Protein AF-A0A482UKF9-F1 (afdb_monomer_lite)

Secondary structure (DSSP, 8-state):
------------SS---EEEETTEEEEHHHHHHHHHHHHHHHHHHHHHHHHHHTTTTHHHHHHHHHHHTTHHHHHHH-TTSPPPEEEET-TT-HHHHHHHHHHHTSTHHHHHHHHHHHGGGS-GGG-SEEEE-S-HHHHHHHHHH--

Foldseek 3Di:
DDDDDDDDDDPPPPPPAWDDDPPDIDGVVVNVVVVLVVCLVCLVVVVVCVCVVVVNCVLVVLLVVLVVVCQQVVCVVCVQDQAAEEAEQCLLCSNVVSNVVSCCVHSVVVNCVVVVVCPPVRDPVRHNYDYDRPRVSSNVNNVVPPD

pLDDT: mean 77.73, std 17.68, range [28.69, 96.88]

Structure (mmCIF, N/CA/C/O backbone):
data_AF-A0A482UKF9-F1
#
_entry.id   AF-A0A482UKF9-F1
#
loop_
_atom_site.group_PDB
_atom_site.id
_atom_site.type_symbol
_atom_site.label_atom_id
_atom_site.label_alt_id
_atom_site.label_comp_id
_atom_site.label_asym_id
_atom_site.label_entity_id
_atom_site.label_seq_id
_atom_site.pdbx_PDB_ins_code
_atom_site.Cartn_x
_atom_site.Cartn_y
_atom_site.Cartn_z
_atom_site.occupancy
_atom_site.B_iso_or_equiv
_atom_site.auth_seq_id
_atom_site.auth_comp_id
_atom_site.auth_asym_id
_atom_site.auth_atom_id
_atom_site.pdbx_PDB_model_num
ATOM 1 N N . MET A 1 1 ? -5.286 -3.011 82.222 1.00 37.28 1 MET A N 1
ATOM 2 C CA . MET A 1 1 ? -4.163 -2.181 81.731 1.00 37.28 1 MET A CA 1
ATOM 3 C C . MET A 1 1 ? -3.638 -2.808 80.434 1.00 37.28 1 MET A C 1
ATOM 5 O O . MET A 1 1 ? -3.235 -3.954 80.497 1.00 37.28 1 MET A O 1
ATOM 9 N N . ARG A 1 2 ? -3.692 -2.064 79.306 1.00 37.19 2 ARG A N 1
ATOM 10 C CA . ARG A 1 2 ? -3.022 -2.261 77.980 1.00 37.19 2 ARG A CA 1
ATOM 11 C C . ARG A 1 2 ? -3.416 -3.508 77.146 1.00 37.19 2 ARG A C 1
ATOM 13 O O . ARG A 1 2 ? -3.142 -4.625 77.541 1.00 37.19 2 ARG A O 1
ATOM 20 N N . ARG A 1 3 ? -4.212 -3.372 76.067 1.00 41.50 3 ARG A N 1
ATOM 21 C CA . ARG A 1 3 ? -3.865 -2.990 74.664 1.00 41.50 3 ARG A CA 1
ATOM 22 C C . ARG A 1 3 ? -2.793 -3.886 74.015 1.00 41.50 3 ARG A C 1
ATOM 24 O O . ARG A 1 3 ? -1.648 -3.800 74.429 1.00 41.50 3 ARG A O 1
ATOM 31 N N . SER A 1 4 ? -3.120 -4.573 72.911 1.00 34.03 4 SER A N 1
ATOM 32 C CA . SER A 1 4 ? -2.634 -4.201 71.563 1.00 34.03 4 SER A CA 1
ATOM 33 C C . SER A 1 4 ? -3.111 -5.172 70.472 1.00 34.03 4 SER A C 1
ATOM 35 O O . SER A 1 4 ? -2.870 -6.371 70.543 1.00 34.03 4 SER A O 1
ATOM 37 N N . ALA A 1 5 ? -3.714 -4.607 69.426 1.00 47.59 5 ALA A N 1
ATOM 38 C CA . ALA A 1 5 ? -3.917 -5.216 68.115 1.00 47.59 5 ALA A CA 1
ATOM 39 C C . ALA A 1 5 ? -2.598 -5.300 67.315 1.00 47.59 5 ALA A C 1
ATOM 41 O O . ALA A 1 5 ? -1.714 -4.466 67.531 1.00 47.59 5 ALA A O 1
ATOM 42 N N . LYS A 1 6 ? -2.515 -6.258 66.377 1.00 40.72 6 LYS A N 1
ATOM 43 C CA . LYS A 1 6 ? -1.714 -6.260 65.125 1.00 40.72 6 LYS A CA 1
ATOM 44 C C . LYS A 1 6 ? -2.446 -7.199 64.140 1.00 40.72 6 LYS A C 1
ATOM 46 O O . LYS A 1 6 ? -2.506 -8.390 64.407 1.00 40.72 6 LYS A O 1
ATOM 51 N N . THR A 1 7 ? -3.319 -6.724 63.251 1.00 35.59 7 THR A N 1
ATOM 52 C CA . THR A 1 7 ? -3.114 -6.080 61.929 1.00 35.59 7 THR A CA 1
ATOM 53 C C . THR A 1 7 ? -2.690 -7.042 60.805 1.00 35.59 7 THR A C 1
ATOM 55 O O . THR A 1 7 ? -1.622 -7.639 60.851 1.00 35.59 7 THR A O 1
ATOM 58 N N . PHE A 1 8 ? -3.586 -7.105 59.808 1.00 47.94 8 PHE A N 1
ATOM 59 C CA . PHE A 1 8 ? -3.514 -7.569 58.412 1.00 47.94 8 PHE A CA 1
ATOM 60 C C . PHE A 1 8 ? -2.167 -7.383 57.687 1.00 47.94 8 PHE A C 1
ATOM 62 O O . PHE A 1 8 ? -1.466 -6.422 57.971 1.00 47.94 8 PHE A O 1
ATOM 69 N N . TYR A 1 9 ? -1.891 -8.219 56.671 1.00 28.69 9 TYR A N 1
ATOM 70 C CA . TYR A 1 9 ? -1.779 -7.833 55.243 1.00 28.69 9 TYR A CA 1
ATOM 71 C C . TYR A 1 9 ? -1.353 -9.040 54.382 1.00 28.69 9 TYR A C 1
ATOM 73 O O . TYR A 1 9 ? -0.297 -9.613 54.619 1.00 28.69 9 TYR A O 1
ATOM 81 N N . SER A 1 10 ? -2.147 -9.391 53.361 1.00 33.78 10 SER A N 1
ATOM 82 C CA . SER A 1 10 ? -1.697 -9.560 51.962 1.00 33.78 10 SER A CA 1
ATOM 83 C C . SER A 1 10 ? -2.758 -10.305 51.136 1.00 33.78 10 SER A C 1
ATOM 85 O O . SER A 1 10 ? -2.625 -11.483 50.818 1.00 33.78 10 SER A O 1
ATOM 87 N N . THR A 1 11 ? -3.815 -9.586 50.754 1.00 36.56 11 THR A N 1
ATOM 88 C CA . THR A 1 11 ? -4.716 -9.997 49.661 1.00 36.56 11 THR A CA 1
ATOM 89 C C . THR A 1 11 ? -4.889 -8.820 48.703 1.00 36.56 11 THR A C 1
ATOM 91 O O . THR A 1 11 ? -5.994 -8.444 48.336 1.00 36.56 11 THR A O 1
ATOM 94 N N . SER A 1 12 ? -3.776 -8.177 48.338 1.00 40.31 12 SER A N 1
ATOM 95 C CA . SER A 1 12 ? -3.781 -6.916 47.578 1.00 40.31 12 SER A CA 1
ATOM 96 C C . SER A 1 12 ? -3.049 -7.021 46.241 1.00 40.31 12 SER A C 1
ATOM 98 O O . SER A 1 12 ? -2.482 -6.036 45.779 1.00 40.31 12 SER A O 1
ATOM 100 N N . ARG A 1 13 ? -3.026 -8.200 45.602 1.00 39.84 13 ARG A N 1
ATOM 101 C CA . ARG A 1 13 ? -2.365 -8.371 44.292 1.00 39.84 13 ARG A CA 1
ATOM 102 C C . ARG A 1 13 ? -3.260 -8.870 43.159 1.00 39.84 13 ARG A C 1
ATOM 104 O O . ARG A 1 13 ? -2.751 -9.337 42.153 1.00 39.84 13 ARG A O 1
ATOM 111 N N . PHE A 1 14 ? -4.576 -8.706 43.298 1.00 43.78 14 PHE A N 1
ATOM 112 C CA . PHE A 1 14 ? -5.544 -8.975 42.223 1.00 43.78 14 PHE A CA 1
ATOM 113 C C . PHE A 1 14 ? -6.134 -7.702 41.583 1.00 43.78 14 PHE A C 1
ATOM 115 O O . PHE A 1 14 ? -6.972 -7.789 40.696 1.00 43.78 14 PHE A O 1
ATOM 122 N N . PHE A 1 15 ? -5.698 -6.509 42.007 1.00 45.25 15 PHE A N 1
ATOM 123 C CA . PHE A 1 15 ? -6.287 -5.221 41.599 1.00 45.25 15 PHE A CA 1
ATOM 124 C C . PHE A 1 15 ? -5.536 -4.470 40.484 1.00 45.25 15 PHE A C 1
ATOM 126 O O . PHE A 1 15 ? -5.819 -3.302 40.252 1.00 45.25 15 PHE A O 1
ATOM 133 N N . LEU A 1 16 ? -4.574 -5.089 39.791 1.00 49.50 16 LEU A N 1
ATOM 134 C CA . LEU A 1 16 ? -3.584 -4.326 39.012 1.00 49.50 16 LEU A CA 1
ATOM 135 C C . LEU A 1 16 ? -3.756 -4.287 37.491 1.00 49.50 16 LEU A C 1
ATOM 137 O O . LEU A 1 16 ? -2.887 -3.727 36.841 1.00 49.50 16 LEU A O 1
ATOM 141 N N . ASN A 1 17 ? -4.850 -4.789 36.914 1.00 60.56 17 ASN A N 1
ATOM 142 C CA . ASN A 1 17 ? -5.001 -4.775 35.453 1.00 60.56 17 ASN A CA 1
ATOM 143 C C . ASN A 1 17 ? -6.327 -4.188 34.957 1.00 60.56 17 ASN A C 1
ATOM 145 O O . ASN A 1 17 ? -6.892 -4.684 33.991 1.00 60.56 17 ASN A O 1
ATOM 149 N N . LYS A 1 18 ? -6.831 -3.118 35.581 1.00 57.09 18 LYS A N 1
ATOM 150 C CA . LYS A 1 18 ? -7.953 -2.350 35.019 1.00 57.09 18 LYS A CA 1
ATOM 151 C C . LYS A 1 18 ? -7.465 -1.116 34.266 1.00 57.09 18 LYS A C 1
ATOM 153 O O . LYS A 1 18 ? -6.440 -0.533 34.601 1.00 57.09 18 LYS A O 1
ATOM 158 N N . THR A 1 19 ? -8.182 -0.750 33.215 1.00 71.56 19 THR A N 1
ATOM 159 C CA . THR A 1 19 ? -7.872 0.366 32.322 1.00 71.56 19 THR A CA 1
ATOM 160 C C . THR A 1 19 ? -9.165 0.986 31.804 1.00 71.56 19 THR A C 1
ATOM 162 O O . THR A 1 19 ? -10.191 0.313 31.694 1.00 71.56 19 THR A O 1
ATOM 165 N N . ASP A 1 20 ? -9.126 2.270 31.465 1.00 71.31 20 ASP A N 1
ATOM 166 C CA . ASP A 1 20 ? -10.307 2.977 30.980 1.00 71.31 20 ASP A CA 1
ATOM 167 C C . ASP A 1 20 ? -10.629 2.641 29.522 1.00 71.31 20 ASP A C 1
ATOM 169 O O . ASP A 1 20 ? -9.762 2.676 28.640 1.00 71.31 20 ASP A O 1
ATOM 173 N N . PHE A 1 21 ? -11.902 2.371 29.250 1.00 66.81 21 PHE A N 1
ATOM 174 C CA . PHE A 1 21 ? -12.487 2.271 27.920 1.00 66.81 21 PHE A CA 1
ATOM 175 C C . PHE A 1 21 ? -13.730 3.170 27.849 1.00 66.81 21 PHE A C 1
ATOM 177 O O . PHE A 1 21 ? -14.831 2.802 28.269 1.00 66.81 21 PHE A O 1
ATOM 184 N N . GLY A 1 22 ? -13.548 4.390 27.337 1.00 73.06 22 GLY A N 1
ATOM 185 C CA . GLY A 1 22 ? -14.594 5.414 27.335 1.00 73.06 22 GLY A CA 1
ATOM 186 C C . GLY A 1 22 ? -14.972 5.819 28.762 1.00 73.06 22 GLY A C 1
ATOM 187 O O . GLY A 1 22 ? -14.140 6.342 29.491 1.00 73.06 22 GLY A O 1
ATOM 188 N N . PHE A 1 23 ? -16.219 5.555 29.160 1.00 74.31 23 PHE A N 1
ATOM 189 C CA . PHE A 1 23 ? -16.743 5.850 30.504 1.00 74.31 23 PHE A CA 1
ATOM 190 C C . PHE A 1 23 ? -16.777 4.624 31.436 1.00 74.31 23 PHE A C 1
ATOM 192 O O . PHE A 1 23 ? -17.477 4.642 32.448 1.00 74.31 23 PHE A O 1
ATOM 199 N N . LYS A 1 24 ? -16.099 3.524 31.078 1.00 68.88 24 LYS A N 1
ATOM 200 C CA . LYS A 1 24 ? -16.082 2.279 31.862 1.00 68.88 24 LYS A CA 1
ATOM 201 C C . LYS A 1 24 ? -14.657 1.798 32.121 1.00 68.88 24 LYS A C 1
ATOM 203 O O . LYS A 1 24 ? -13.840 1.787 31.206 1.00 68.88 24 LYS A O 1
ATOM 208 N N . GLU A 1 25 ? -14.404 1.311 33.333 1.00 74.88 25 GLU A N 1
ATOM 209 C CA . GLU A 1 25 ? -13.207 0.525 33.645 1.00 74.88 25 GLU A CA 1
ATOM 210 C C . GLU A 1 25 ? -13.379 -0.918 33.164 1.00 74.88 25 GLU A C 1
ATOM 212 O O . GLU A 1 25 ? -14.359 -1.589 33.503 1.00 74.88 25 GLU A O 1
ATOM 217 N N . VAL A 1 26 ? -12.401 -1.408 32.408 1.00 77.06 26 VAL A N 1
ATOM 218 C CA . VAL A 1 26 ? -12.356 -2.774 31.873 1.00 77.06 26 VAL A CA 1
ATOM 219 C C . VAL A 1 26 ? -11.017 -3.423 32.198 1.00 77.06 26 VAL A C 1
ATOM 221 O O . VAL A 1 26 ? -10.047 -2.731 32.504 1.00 77.06 26 VAL A O 1
ATOM 224 N N . ASP A 1 27 ? -10.948 -4.750 32.144 1.00 79.12 27 ASP A N 1
ATOM 225 C CA . ASP A 1 27 ? -9.665 -5.442 32.274 1.00 79.12 27 ASP A CA 1
ATOM 226 C C . ASP A 1 27 ? -8.757 -5.095 31.078 1.00 79.12 27 ASP A C 1
ATOM 228 O O . ASP A 1 27 ? -9.229 -4.935 29.948 1.00 79.12 27 ASP A O 1
ATOM 232 N N . LEU A 1 28 ? -7.448 -4.976 31.300 1.00 66.44 28 LEU A N 1
ATOM 233 C CA . LEU A 1 28 ? -6.460 -4.685 30.257 1.00 66.44 28 LEU A CA 1
ATOM 234 C C . LEU A 1 28 ? -6.539 -5.689 29.107 1.00 66.44 28 LEU A C 1
ATOM 236 O O . LEU A 1 28 ? -6.465 -5.288 27.946 1.00 66.44 28 LEU A O 1
ATOM 240 N N . ASN A 1 29 ? -6.775 -6.963 29.423 1.00 70.12 29 ASN A N 1
ATOM 241 C CA . ASN A 1 29 ? -6.915 -8.013 28.415 1.00 70.12 29 ASN A CA 1
ATOM 242 C C . ASN A 1 29 ? -8.230 -7.898 27.624 1.00 70.12 29 ASN A C 1
ATOM 244 O O . ASN A 1 29 ? -8.332 -8.383 26.498 1.00 70.12 29 ASN A O 1
ATOM 248 N N . GLU A 1 30 ? -9.247 -7.236 28.183 1.00 71.00 30 GLU A N 1
ATOM 249 C CA . GLU A 1 30 ? -10.518 -6.991 27.500 1.00 71.00 30 GLU A CA 1
ATOM 250 C C . GLU A 1 30 ? -10.515 -5.702 26.678 1.00 71.00 30 GLU A C 1
ATOM 252 O O . GLU A 1 30 ? -11.222 -5.630 25.668 1.00 71.00 30 GLU A O 1
ATOM 257 N N . LYS A 1 31 ? -9.714 -4.699 27.059 1.00 70.88 31 LYS A N 1
ATOM 258 C CA . LYS A 1 31 ? -9.639 -3.417 26.346 1.00 70.88 31 LYS A CA 1
ATOM 259 C C . LYS A 1 31 ? -9.238 -3.595 24.889 1.00 70.88 31 LYS A C 1
ATOM 261 O O . LYS A 1 31 ? -9.884 -3.013 24.025 1.00 70.88 31 LYS A O 1
ATOM 266 N N . GLU A 1 32 ? -8.231 -4.417 24.598 1.00 68.75 32 GLU A N 1
ATOM 267 C CA . GLU A 1 32 ? -7.804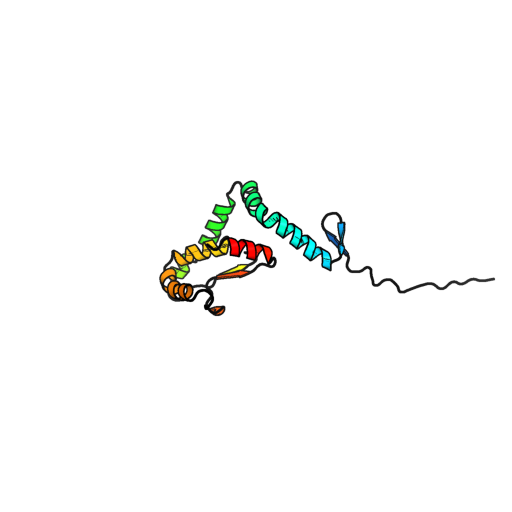 -4.674 23.215 1.00 68.75 32 GLU A CA 1
ATOM 268 C C . GLU A 1 32 ? -8.948 -5.267 22.379 1.00 68.75 32 GLU A C 1
ATOM 270 O O . GLU A 1 32 ? -9.230 -4.796 21.277 1.00 68.75 32 GLU A O 1
ATOM 275 N N . ARG A 1 33 ? -9.677 -6.245 22.932 1.00 73.56 33 ARG A N 1
ATOM 276 C CA . ARG A 1 33 ? -10.832 -6.863 22.268 1.00 73.56 33 ARG A CA 1
ATOM 277 C C . ARG A 1 33 ? -11.962 -5.861 22.033 1.00 73.56 33 ARG A C 1
ATOM 279 O O . ARG A 1 33 ? -12.569 -5.861 20.967 1.00 73.56 33 ARG A O 1
ATOM 286 N N . LEU A 1 34 ? -12.251 -5.004 23.011 1.00 71.25 34 LEU A N 1
ATOM 287 C CA . LEU A 1 34 ? -13.290 -3.978 22.901 1.00 71.25 34 LEU A CA 1
ATOM 288 C C . LEU A 1 34 ? -12.927 -2.902 21.875 1.00 71.25 34 LEU A C 1
ATOM 290 O O . LEU A 1 34 ? -13.775 -2.513 21.074 1.00 71.25 34 LEU A O 1
ATOM 294 N N . VAL A 1 35 ? -11.666 -2.470 21.853 1.00 68.81 35 VAL A N 1
ATOM 295 C CA . VAL A 1 35 ? -11.134 -1.558 20.838 1.00 68.81 35 VAL A CA 1
ATOM 296 C C . VAL A 1 35 ? -11.242 -2.196 19.452 1.00 68.81 35 VAL A C 1
ATOM 298 O O . VAL A 1 35 ? -11.792 -1.570 18.547 1.00 68.81 35 VAL A O 1
ATOM 301 N N . ARG A 1 36 ? -10.825 -3.462 19.298 1.00 66.62 36 ARG A N 1
ATOM 302 C CA . ARG A 1 36 ? -10.959 -4.220 18.043 1.00 66.62 36 ARG A CA 1
ATOM 303 C C . ARG A 1 36 ? -12.419 -4.296 17.588 1.00 66.62 36 ARG A C 1
ATOM 305 O O . ARG A 1 36 ? -12.699 -3.975 16.442 1.00 66.62 36 ARG A O 1
ATOM 312 N N . ASN A 1 37 ? -13.358 -4.600 18.486 1.00 68.75 37 ASN A N 1
ATOM 313 C CA . ASN A 1 37 ? -14.790 -4.645 18.169 1.00 68.75 37 ASN A CA 1
ATOM 314 C C . ASN A 1 37 ? -15.344 -3.289 17.713 1.00 68.75 37 ASN A C 1
ATOM 316 O O . ASN A 1 37 ? -16.147 -3.239 16.782 1.00 68.75 37 ASN A O 1
ATOM 320 N N . VAL A 1 38 ? -14.917 -2.185 18.338 1.00 67.12 38 VAL A N 1
ATOM 321 C CA . VAL A 1 38 ? -15.295 -0.845 17.871 1.00 67.12 38 VAL A CA 1
ATOM 322 C C . VAL A 1 38 ? -14.739 -0.620 16.473 1.00 67.12 38 VAL A C 1
ATOM 324 O O . VAL A 1 38 ? -15.532 -0.353 15.576 1.00 67.12 38 VAL A O 1
ATOM 327 N N . PHE A 1 39 ? -13.436 -0.816 16.253 1.00 63.59 39 PHE A N 1
ATOM 328 C CA . PHE A 1 39 ? -12.825 -0.642 14.932 1.00 63.59 39 PHE A CA 1
ATOM 329 C C . PHE A 1 39 ? -13.475 -1.523 13.857 1.00 63.59 39 PHE A C 1
ATOM 331 O O . PHE A 1 39 ? -13.760 -1.027 12.773 1.00 63.59 39 PHE A O 1
ATOM 338 N N . SER A 1 40 ? -13.810 -2.771 14.181 1.00 64.19 40 SER A N 1
ATOM 339 C CA . SER A 1 40 ? -14.559 -3.688 13.314 1.00 64.19 40 SER A CA 1
ATOM 340 C C . SER A 1 40 ? -15.942 -3.128 12.953 1.00 64.19 40 SER A C 1
ATOM 342 O O . SER A 1 40 ? -16.320 -3.046 11.785 1.00 64.19 40 SER A O 1
ATOM 344 N N . SER A 1 41 ? -16.679 -2.617 13.947 1.00 63.59 41 SER A N 1
ATOM 345 C CA . SER A 1 41 ? -18.020 -2.046 13.751 1.00 63.59 41 SER A CA 1
ATOM 346 C C . SER A 1 41 ? -18.039 -0.742 12.941 1.00 63.59 41 SER A C 1
ATOM 348 O O . SER A 1 41 ? -19.060 -0.415 12.324 1.00 63.59 41 SER A O 1
ATOM 350 N N . VAL A 1 42 ? -16.928 0.007 12.926 1.00 63.81 42 VAL A N 1
ATOM 351 C CA . VAL A 1 42 ? -16.779 1.228 12.122 1.00 63.81 42 VAL A CA 1
ATOM 352 C C . VAL A 1 42 ? -15.960 1.041 10.852 1.00 63.81 42 VAL A C 1
ATOM 354 O O . VAL A 1 42 ? -15.981 1.959 10.047 1.00 63.81 42 VAL A O 1
ATOM 357 N N . ALA A 1 43 ? -15.331 -0.104 10.580 1.00 61.69 43 ALA A N 1
ATOM 358 C CA . ALA A 1 43 ? -14.512 -0.297 9.375 1.00 61.69 43 ALA A CA 1
ATOM 359 C C . ALA A 1 43 ? -15.279 0.043 8.079 1.00 61.69 43 ALA A C 1
ATOM 361 O O . ALA A 1 43 ? -14.803 0.819 7.254 1.00 61.69 43 ALA A O 1
ATOM 362 N N . ASN A 1 44 ? -16.531 -0.416 7.959 1.00 58.84 44 ASN A N 1
ATOM 363 C CA . ASN A 1 44 ? -17.409 -0.079 6.827 1.00 58.84 44 ASN A CA 1
ATOM 364 C C . ASN A 1 44 ? -17.942 1.369 6.851 1.00 58.84 44 ASN A C 1
ATOM 366 O O . ASN A 1 44 ? -18.370 1.888 5.824 1.00 58.84 44 ASN A O 1
ATOM 370 N N . LYS A 1 45 ? -17.944 2.032 8.014 1.00 62.06 45 LYS A N 1
ATOM 371 C CA . LYS A 1 45 ? -18.410 3.422 8.188 1.00 62.06 45 LYS A CA 1
ATOM 372 C C . LYS A 1 45 ? -17.274 4.443 8.130 1.00 62.06 45 LYS A C 1
ATOM 374 O O . LYS A 1 45 ? -17.549 5.626 7.962 1.00 62.06 45 LYS A O 1
ATOM 379 N N . TYR A 1 46 ? -16.023 4.009 8.263 1.00 62.41 46 TYR A N 1
ATOM 380 C CA . TYR A 1 46 ? -14.841 4.865 8.290 1.00 62.41 46 TYR A CA 1
ATOM 381 C C . TYR A 1 46 ? -14.641 5.573 6.954 1.00 62.41 46 TYR A C 1
ATOM 383 O O . TYR A 1 46 ? -14.367 6.769 6.939 1.00 62.41 46 TYR A O 1
ATOM 391 N N . ASP A 1 47 ? -14.866 4.873 5.842 1.00 61.31 47 ASP A N 1
ATOM 392 C CA . ASP A 1 47 ? -14.815 5.478 4.509 1.00 61.31 47 ASP A CA 1
ATOM 393 C C . ASP A 1 47 ? -15.914 6.525 4.324 1.00 61.31 47 ASP A C 1
ATOM 395 O O . ASP A 1 47 ? -15.631 7.636 3.888 1.00 61.31 47 ASP A O 1
ATOM 399 N N . VAL A 1 48 ? -17.143 6.226 4.760 1.00 62.00 48 VAL A N 1
ATOM 400 C CA . VAL A 1 48 ? -18.276 7.167 4.703 1.00 62.00 48 VAL A CA 1
ATOM 401 C C . VAL A 1 48 ? -18.024 8.393 5.583 1.00 62.00 48 VAL A C 1
ATOM 403 O O . VAL A 1 48 ? -18.322 9.519 5.190 1.00 62.00 48 VAL A O 1
ATOM 406 N N . MET A 1 49 ? -17.448 8.197 6.769 1.00 65.50 49 MET A N 1
ATOM 407 C CA . MET A 1 49 ? -17.104 9.285 7.680 1.00 65.50 49 MET A CA 1
ATOM 408 C C . MET A 1 49 ? -15.956 10.133 7.123 1.00 65.50 49 MET A C 1
ATOM 410 O O . MET A 1 49 ? -16.033 11.356 7.176 1.00 65.50 49 MET A O 1
ATOM 414 N N . ASN A 1 50 ? -14.930 9.515 6.534 1.00 64.75 50 ASN A N 1
ATOM 415 C CA . ASN A 1 50 ? -13.858 10.233 5.846 1.00 64.75 50 ASN A CA 1
ATOM 416 C C . ASN A 1 50 ? -14.391 11.023 4.646 1.00 64.75 50 ASN A C 1
ATOM 418 O O . ASN A 1 50 ? -14.030 12.188 4.479 1.00 64.75 50 ASN A O 1
ATOM 422 N N . ASP A 1 51 ? -15.279 10.441 3.840 1.00 62.44 51 ASP A N 1
ATOM 423 C CA . ASP A 1 51 ? -15.949 11.124 2.730 1.00 62.44 51 ASP A CA 1
ATOM 424 C C . ASP A 1 51 ? -16.773 12.324 3.219 1.00 62.44 51 ASP A C 1
ATOM 426 O O . ASP A 1 51 ? -16.659 13.410 2.651 1.00 62.44 51 ASP A O 1
ATOM 430 N N . PHE A 1 52 ? -17.530 12.171 4.309 1.00 63.16 52 PHE A N 1
ATOM 431 C CA . PHE A 1 52 ? -18.376 13.232 4.857 1.00 63.16 52 PHE A CA 1
ATOM 432 C C . PHE A 1 52 ? -17.576 14.352 5.542 1.00 63.16 52 PHE A C 1
ATOM 434 O O . PHE A 1 52 ? -17.787 15.526 5.247 1.00 63.16 52 PHE A O 1
ATOM 441 N N . MET A 1 53 ? -16.620 14.013 6.415 1.00 62.09 53 MET A N 1
ATOM 442 C CA . MET A 1 53 ? -15.823 14.992 7.173 1.00 62.09 53 MET A CA 1
ATOM 443 C C . MET A 1 53 ? -14.876 15.808 6.290 1.00 62.09 53 MET A C 1
ATOM 445 O O . MET A 1 53 ? -14.571 16.951 6.613 1.00 62.09 53 MET A O 1
ATOM 449 N N . SER A 1 54 ? -14.406 15.235 5.181 1.00 61.94 54 SER A N 1
ATOM 450 C CA . SER A 1 54 ? -13.521 15.936 4.240 1.00 61.94 54 SER A CA 1
ATOM 451 C C . SER A 1 54 ? -14.243 16.497 3.015 1.00 61.94 54 SER A C 1
ATOM 453 O O . SER A 1 54 ? -13.579 17.049 2.139 1.00 61.94 54 SER A O 1
ATOM 455 N N . MET A 1 55 ? -15.563 16.299 2.895 1.00 75.12 55 MET A N 1
ATOM 456 C CA . MET A 1 55 ? -16.320 16.553 1.660 1.00 75.12 55 MET A CA 1
ATOM 457 C C . MET A 1 55 ? -15.645 15.937 0.411 1.00 75.12 55 MET A C 1
ATOM 459 O O . MET A 1 55 ? -15.650 16.519 -0.670 1.00 75.12 55 MET A O 1
ATOM 463 N N . GLY A 1 56 ? -15.006 14.770 0.568 1.00 76.62 56 GLY A N 1
ATOM 464 C CA . GLY A 1 56 ? -14.297 14.045 -0.495 1.00 76.62 56 GLY A CA 1
ATOM 465 C C . GLY A 1 56 ? -12.873 14.524 -0.828 1.00 76.62 56 GLY A C 1
ATOM 466 O O . GLY A 1 56 ? -12.184 13.855 -1.600 1.00 76.62 56 GLY A O 1
ATOM 467 N N . VAL A 1 57 ? -12.374 15.615 -0.231 1.00 85.44 57 VAL A N 1
ATOM 468 C CA . VAL A 1 57 ? -11.048 16.195 -0.553 1.00 85.44 57 VAL A CA 1
ATOM 469 C C . VAL A 1 57 ? -9.891 15.247 -0.225 1.00 85.44 57 VAL A C 1
ATOM 471 O O . VAL A 1 57 ? -8.873 15.242 -0.918 1.00 85.44 57 VAL A O 1
ATOM 474 N N . HIS A 1 58 ? -10.050 14.374 0.771 1.00 83.19 58 HIS A N 1
ATOM 475 C CA . HIS A 1 58 ? -9.013 13.412 1.151 1.00 83.19 58 HIS A CA 1
ATOM 476 C C . HIS A 1 58 ? -8.587 12.484 -0.001 1.00 83.19 58 HIS A C 1
ATOM 478 O O . HIS A 1 58 ? -7.482 11.945 0.024 1.00 83.19 58 HIS A O 1
ATOM 484 N N . ARG A 1 59 ? -9.434 12.296 -1.023 1.00 85.62 59 ARG A N 1
ATOM 485 C CA . ARG A 1 59 ? -9.097 11.517 -2.223 1.00 85.62 59 ARG A CA 1
ATOM 486 C C . ARG A 1 59 ? -7.980 12.192 -3.017 1.00 85.62 59 ARG A C 1
ATOM 488 O O . ARG A 1 59 ? -7.030 11.512 -3.386 1.00 85.62 59 ARG A O 1
ATOM 495 N N . LEU A 1 60 ? -8.052 13.517 -3.165 1.00 88.62 60 LEU A N 1
ATOM 496 C CA . LEU A 1 60 ? -7.017 14.324 -3.814 1.00 88.62 60 LEU A CA 1
ATOM 497 C C . LEU A 1 60 ? -5.715 14.309 -3.013 1.00 88.62 60 LEU A C 1
ATOM 499 O O . LEU A 1 60 ? -4.643 14.213 -3.595 1.00 88.62 60 LEU A O 1
ATOM 503 N N . TRP A 1 61 ? -5.795 14.349 -1.681 1.00 92.69 61 TRP A N 1
ATOM 504 C CA . TRP A 1 61 ? -4.600 14.233 -0.839 1.00 92.69 61 TRP A CA 1
ATOM 505 C C . TRP A 1 61 ? -3.928 12.870 -0.973 1.00 92.69 61 TRP A C 1
ATOM 507 O O . TRP A 1 61 ? -2.706 12.809 -1.032 1.00 92.69 61 TRP A O 1
ATOM 517 N N . LYS A 1 62 ? -4.704 11.783 -1.056 1.00 92.12 62 LYS A N 1
ATOM 518 C CA . LYS A 1 62 ? -4.166 10.437 -1.299 1.00 92.12 62 LYS A CA 1
ATOM 519 C C . LYS A 1 62 ? -3.505 10.337 -2.680 1.00 92.12 62 LYS A C 1
ATOM 521 O O . LYS A 1 62 ? -2.437 9.743 -2.784 1.00 92.12 62 LYS A O 1
ATOM 526 N N . ASP A 1 63 ? -4.108 10.925 -3.716 1.00 92.69 63 ASP A N 1
ATOM 527 C CA . ASP A 1 63 ? -3.511 10.986 -5.061 1.00 92.69 63 ASP A CA 1
ATOM 528 C C . ASP A 1 63 ? -2.201 11.772 -5.067 1.00 92.69 63 ASP A C 1
ATOM 530 O O . ASP A 1 63 ? -1.180 11.290 -5.559 1.00 92.69 63 ASP A O 1
ATOM 534 N N . GLU A 1 64 ? -2.212 12.959 -4.466 1.00 94.44 64 GLU A N 1
ATOM 535 C CA . GLU A 1 64 ? -1.034 13.812 -4.379 1.00 94.44 64 GLU A CA 1
ATOM 536 C C . GLU A 1 64 ? 0.077 13.150 -3.562 1.00 94.44 64 GLU A C 1
ATOM 538 O O . GLU A 1 64 ? 1.228 13.133 -3.989 1.00 94.44 64 GLU A O 1
ATOM 543 N N . PHE A 1 65 ? -0.266 12.518 -2.439 1.00 96.00 65 PHE A N 1
ATOM 544 C CA . PHE A 1 65 ? 0.678 11.755 -1.631 1.00 96.00 65 PHE A CA 1
ATOM 545 C C . PHE A 1 65 ? 1.378 10.669 -2.456 1.00 96.00 65 PHE A C 1
ATOM 547 O O . PHE A 1 65 ? 2.605 10.580 -2.444 1.00 96.00 65 PHE A O 1
ATOM 554 N N . VAL A 1 66 ? 0.625 9.884 -3.234 1.00 95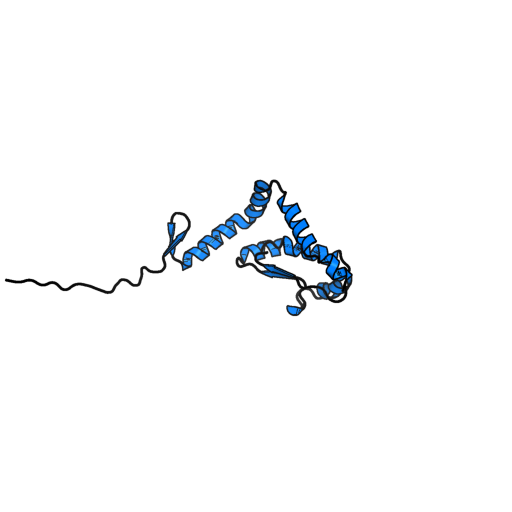.38 66 VAL A N 1
ATOM 555 C CA . VAL A 1 66 ? 1.195 8.830 -4.088 1.00 95.38 66 VAL A CA 1
ATOM 556 C C . VAL A 1 66 ? 2.073 9.414 -5.191 1.00 95.38 66 VAL A C 1
ATOM 558 O O . VAL A 1 66 ? 3.149 8.880 -5.465 1.00 95.38 66 VAL A O 1
ATOM 561 N N . ARG A 1 67 ? 1.674 10.545 -5.780 1.00 94.00 67 ARG A N 1
ATOM 562 C CA . ARG A 1 67 ? 2.488 11.264 -6.768 1.00 94.00 67 ARG A CA 1
ATOM 563 C C . ARG A 1 67 ? 3.817 11.733 -6.171 1.00 94.00 67 ARG A C 1
ATOM 565 O O . ARG A 1 67 ? 4.862 11.585 -6.806 1.00 94.00 67 ARG A O 1
ATOM 572 N N . MET A 1 68 ? 3.788 12.254 -4.946 1.00 96.00 68 MET A N 1
ATOM 573 C CA . MET A 1 68 ? 4.973 12.718 -4.220 1.00 96.00 68 MET A CA 1
ATOM 574 C C . MET A 1 68 ? 5.947 11.588 -3.862 1.00 96.00 68 MET A C 1
ATOM 576 O O . MET A 1 68 ? 7.137 11.856 -3.716 1.00 96.00 68 MET A O 1
ATOM 580 N N . MET A 1 69 ? 5.493 10.330 -3.781 1.00 94.75 69 MET A N 1
ATOM 581 C CA . MET A 1 69 ? 6.380 9.180 -3.547 1.00 94.75 69 MET A CA 1
ATOM 582 C C . MET A 1 69 ? 7.372 8.922 -4.694 1.00 94.75 69 MET A C 1
ATOM 584 O O . MET A 1 69 ? 8.307 8.144 -4.525 1.00 94.75 69 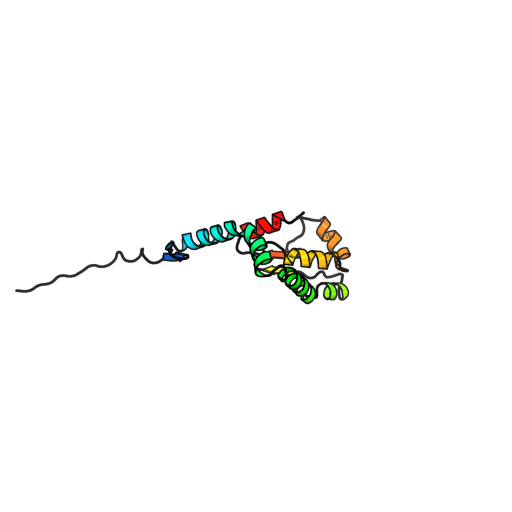MET A O 1
ATOM 588 N N . GLY A 1 70 ? 7.187 9.540 -5.868 1.00 95.12 70 GLY A N 1
ATOM 589 C CA . GLY A 1 70 ? 8.168 9.483 -6.955 1.00 95.12 70 GLY A CA 1
ATOM 590 C C . GLY A 1 70 ? 8.277 8.126 -7.659 1.00 95.12 70 GLY A C 1
ATOM 591 O O . GLY A 1 70 ? 9.254 7.890 -8.366 1.00 95.12 70 GLY A O 1
ATOM 592 N N . ILE A 1 71 ? 7.273 7.250 -7.519 1.00 95.75 71 ILE A N 1
ATOM 593 C CA . ILE A 1 71 ? 7.245 5.902 -8.119 1.00 95.75 71 ILE A CA 1
ATOM 594 C C . ILE A 1 71 ? 7.506 5.964 -9.631 1.00 95.75 71 ILE A C 1
ATOM 596 O O . ILE A 1 71 ? 8.369 5.256 -10.144 1.00 95.75 71 ILE A O 1
ATOM 600 N N . SER A 1 72 ? 6.812 6.855 -10.346 1.00 94.06 72 SER A N 1
ATOM 601 C CA . SER A 1 72 ? 6.980 7.006 -11.795 1.00 94.06 72 SER A CA 1
ATOM 602 C C . SER A 1 72 ? 8.367 7.516 -12.182 1.00 94.06 72 SER A C 1
ATOM 604 O O . SER A 1 72 ? 8.858 7.178 -13.256 1.00 94.06 72 SER A O 1
ATOM 606 N N . ALA A 1 73 ? 8.999 8.342 -11.344 1.00 95.88 73 ALA A N 1
ATOM 607 C CA . ALA A 1 73 ? 10.352 8.830 -11.593 1.00 95.88 73 ALA A CA 1
ATOM 608 C C . ALA A 1 73 ? 11.377 7.704 -11.394 1.00 95.88 73 ALA A C 1
ATOM 610 O O . ALA A 1 73 ? 12.233 7.509 -12.254 1.00 95.88 73 ALA A O 1
ATOM 611 N N . ALA A 1 74 ? 11.228 6.911 -10.327 1.00 95.62 74 ALA A N 1
ATOM 612 C CA . ALA A 1 74 ? 12.049 5.725 -10.086 1.00 95.62 74 ALA A CA 1
ATOM 613 C C . ALA A 1 74 ? 11.939 4.715 -11.243 1.00 95.62 74 ALA A C 1
ATOM 615 O O . ALA A 1 74 ? 12.957 4.242 -11.755 1.00 95.62 74 ALA A O 1
ATOM 616 N N . ALA A 1 75 ? 10.716 4.472 -11.726 1.00 95.44 75 ALA A N 1
ATOM 617 C CA . ALA A 1 75 ? 10.454 3.596 -12.866 1.00 95.44 75 ALA A CA 1
ATOM 618 C C . ALA A 1 75 ? 11.120 4.066 -14.162 1.00 95.44 75 ALA A C 1
ATOM 620 O O . ALA A 1 75 ? 11.566 3.248 -14.961 1.00 95.44 75 ALA A O 1
ATOM 621 N N . GLN A 1 76 ? 11.196 5.380 -14.378 1.00 95.62 76 GLN A N 1
ATOM 622 C CA . GLN A 1 76 ? 11.882 5.949 -15.537 1.00 95.62 76 GLN A CA 1
ATOM 623 C C . GLN A 1 76 ? 13.403 5.845 -15.413 1.00 95.62 76 GLN A C 1
ATOM 625 O O . GLN A 1 76 ? 14.070 5.573 -16.408 1.00 95.62 76 GLN A O 1
ATOM 630 N N . SER A 1 77 ? 13.956 6.057 -14.214 1.00 96.88 77 SER A N 1
ATOM 631 C CA . SER A 1 77 ? 15.405 6.000 -14.006 1.00 96.88 77 SER A CA 1
ATOM 632 C C . SER A 1 77 ? 15.966 4.582 -14.078 1.00 96.88 77 SER A C 1
ATOM 634 O O . SER A 1 77 ? 17.053 4.387 -14.615 1.00 96.88 77 SER A O 1
ATOM 636 N N . ASP A 1 78 ? 15.235 3.596 -13.551 1.00 95.50 78 ASP A N 1
ATOM 637 C CA . ASP A 1 78 ? 15.669 2.201 -13.531 1.00 95.50 78 ASP A CA 1
ATOM 638 C C . ASP A 1 78 ? 14.471 1.250 -13.681 1.00 95.50 78 ASP A C 1
ATOM 640 O O . ASP A 1 78 ? 13.964 0.721 -12.693 1.00 95.50 78 ASP A O 1
ATOM 644 N N . PRO A 1 79 ? 14.002 1.001 -14.916 1.00 91.94 79 PRO A N 1
ATOM 645 C CA . PRO A 1 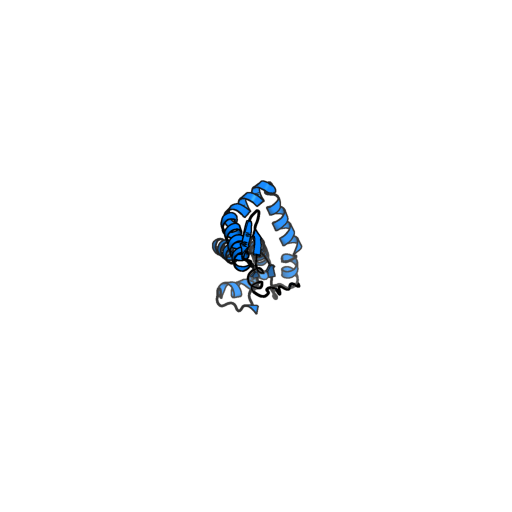79 ? 12.816 0.181 -15.166 1.00 91.94 79 PRO A CA 1
ATOM 646 C C . PRO A 1 79 ? 13.014 -1.308 -14.844 1.00 91.94 79 PRO A C 1
ATOM 648 O O . PRO A 1 79 ? 12.034 -2.046 -14.725 1.00 91.94 79 PRO A O 1
ATOM 651 N N . LYS A 1 80 ? 14.264 -1.776 -14.718 1.00 90.69 80 LYS A N 1
ATOM 652 C CA . LYS A 1 80 ? 14.578 -3.191 -14.461 1.00 90.69 80 LYS A CA 1
ATOM 653 C C . LYS A 1 80 ? 14.520 -3.535 -12.975 1.00 90.69 80 LYS A C 1
ATOM 655 O O . LYS A 1 80 ? 14.268 -4.690 -12.641 1.00 90.69 80 LYS A O 1
ATOM 660 N N . HIS A 1 81 ? 14.718 -2.553 -12.097 1.00 90.44 81 HIS A N 1
ATOM 661 C CA . HIS A 1 81 ? 14.671 -2.743 -10.651 1.00 90.44 81 HIS A CA 1
ATOM 662 C C . HIS A 1 81 ? 13.427 -2.069 -10.070 1.00 90.44 81 HIS A C 1
ATOM 664 O O . HIS A 1 81 ? 13.411 -0.878 -9.757 1.00 90.44 81 HIS A O 1
ATOM 670 N N . VAL A 1 82 ? 12.360 -2.858 -9.932 1.00 91.81 82 VAL A N 1
ATOM 671 C CA . VAL A 1 82 ? 11.100 -2.412 -9.327 1.00 91.81 82 VAL A CA 1
ATOM 672 C C . VAL A 1 82 ? 11.337 -2.079 -7.856 1.00 91.81 82 VAL A C 1
ATOM 674 O O . VAL A 1 82 ? 11.834 -2.911 -7.093 1.00 91.81 82 VAL A O 1
ATOM 677 N N . ILE A 1 83 ? 10.977 -0.863 -7.446 1.00 92.88 83 ILE A N 1
ATOM 678 C CA . ILE A 1 83 ? 11.018 -0.481 -6.032 1.00 92.88 83 ILE A CA 1
ATOM 679 C C . ILE A 1 83 ? 10.025 -1.311 -5.217 1.00 92.88 83 ILE A C 1
ATOM 681 O O . ILE A 1 83 ? 8.936 -1.647 -5.679 1.00 92.88 83 ILE A O 1
ATOM 685 N N . ARG A 1 84 ? 10.380 -1.582 -3.961 1.00 91.56 84 ARG A N 1
ATOM 686 C CA . ARG A 1 84 ? 9.480 -2.236 -3.009 1.00 91.56 84 ARG A CA 1
ATOM 687 C C . ARG A 1 84 ? 8.797 -1.198 -2.132 1.00 91.56 84 ARG A C 1
ATOM 689 O O . ARG A 1 84 ? 9.458 -0.313 -1.592 1.00 91.56 84 ARG A O 1
ATOM 696 N N . HIS A 1 85 ? 7.488 -1.331 -1.977 1.00 93.00 85 HIS A N 1
ATOM 697 C CA . HIS A 1 85 ? 6.646 -0.434 -1.199 1.00 93.00 85 HIS A CA 1
ATOM 698 C C . HIS A 1 85 ? 6.074 -1.165 0.021 1.00 93.00 85 HIS A C 1
ATOM 700 O O . HIS A 1 85 ? 5.446 -2.214 -0.110 1.00 93.00 85 HIS A O 1
ATOM 706 N N . LEU A 1 86 ? 6.293 -0.606 1.209 1.00 94.62 86 LEU A N 1
ATOM 707 C CA . LEU A 1 86 ? 5.707 -1.081 2.459 1.00 94.62 86 LEU A CA 1
ATOM 708 C C . LEU A 1 86 ? 4.673 -0.055 2.930 1.00 94.62 86 LEU A C 1
ATOM 710 O O . LEU A 1 86 ? 5.046 1.060 3.291 1.00 94.62 86 LEU A O 1
ATOM 714 N N . ASP A 1 87 ? 3.402 -0.443 2.927 1.00 94.75 87 ASP A N 1
ATOM 715 C CA . ASP A 1 87 ? 2.284 0.372 3.403 1.00 94.75 87 ASP A CA 1
ATOM 716 C C . ASP A 1 87 ? 1.935 -0.029 4.843 1.00 94.75 87 ASP A C 1
ATOM 718 O O . ASP A 1 87 ? 1.472 -1.144 5.102 1.00 94.75 87 ASP A O 1
ATOM 722 N N . VAL A 1 88 ? 2.220 0.866 5.787 1.00 95.88 88 VAL A N 1
ATOM 723 C CA . VAL A 1 88 ? 2.058 0.634 7.227 1.00 95.88 88 VAL A CA 1
ATOM 724 C C . VAL A 1 88 ? 0.776 1.291 7.714 1.00 95.88 88 VAL A C 1
ATOM 726 O O . VAL A 1 88 ? 0.534 2.459 7.425 1.00 95.88 88 VAL A O 1
ATOM 729 N N . ALA A 1 89 ? -0.013 0.557 8.506 1.00 94.00 89 ALA A N 1
ATOM 730 C CA . ALA A 1 89 ? -1.375 0.943 8.892 1.00 94.00 89 ALA A CA 1
ATOM 731 C C . ALA A 1 89 ? -2.291 1.164 7.670 1.00 94.00 89 ALA A C 1
ATOM 733 O O . ALA A 1 89 ? -3.215 1.979 7.690 1.00 94.00 89 ALA A O 1
ATOM 734 N N . GLY A 1 90 ? -2.004 0.432 6.592 1.00 92.19 90 GLY A N 1
ATOM 735 C CA . GLY A 1 90 ? -2.681 0.534 5.307 1.00 92.19 90 GLY A CA 1
ATOM 736 C C . GLY A 1 90 ? -3.793 -0.492 5.135 1.00 92.19 90 GLY A C 1
ATOM 737 O O . GLY A 1 90 ? -4.026 -0.920 4.013 1.00 92.19 90 GLY A O 1
ATOM 738 N N . GLY A 1 91 ? -4.452 -0.950 6.206 1.00 90.12 91 GLY A N 1
ATOM 739 C CA . GLY A 1 91 ? -5.291 -2.151 6.176 1.00 90.12 91 GLY A CA 1
ATOM 740 C C . GLY A 1 91 ? -6.336 -2.201 5.053 1.00 90.12 91 GLY A C 1
ATOM 741 O O . GLY A 1 91 ? -6.476 -3.240 4.413 1.00 90.12 91 GLY A O 1
ATOM 742 N N . THR A 1 92 ? -7.000 -1.083 4.726 1.00 89.88 92 THR A N 1
ATOM 743 C CA . THR A 1 92 ? -7.972 -1.016 3.609 1.00 89.88 92 THR A CA 1
ATOM 744 C C . THR A 1 92 ? -7.339 -1.020 2.215 1.00 89.88 92 THR A C 1
ATOM 746 O O . THR A 1 92 ? -8.047 -1.188 1.224 1.00 89.88 92 THR A O 1
ATOM 749 N N . GLY A 1 93 ? -6.027 -0.823 2.122 1.00 92.50 93 GLY A N 1
ATOM 750 C CA . GLY A 1 93 ? -5.239 -0.876 0.896 1.00 92.50 93 GLY A CA 1
ATOM 751 C C . GLY A 1 93 ? -5.315 0.366 0.008 1.00 92.50 93 GLY A C 1
ATOM 752 O O . GLY A 1 93 ? -4.772 0.334 -1.088 1.00 92.50 93 GLY A O 1
ATOM 753 N N . ASP A 1 94 ? -5.958 1.466 0.420 1.00 91.38 94 ASP A N 1
ATOM 754 C CA . ASP A 1 94 ? -6.182 2.622 -0.470 1.00 91.38 94 ASP A CA 1
ATOM 755 C C . ASP A 1 94 ? -4.894 3.192 -1.091 1.00 91.38 94 ASP A C 1
ATOM 757 O O . ASP A 1 94 ? -4.887 3.551 -2.270 1.00 91.38 94 ASP A O 1
ATOM 761 N N . ILE A 1 95 ? -3.817 3.304 -0.305 1.00 95.25 95 ILE A N 1
ATOM 762 C CA . ILE A 1 95 ? -2.519 3.795 -0.783 1.00 95.25 95 ILE A CA 1
ATOM 763 C C . ILE A 1 95 ? -1.801 2.699 -1.564 1.00 95.25 95 ILE A C 1
ATOM 765 O O . ILE A 1 95 ? -1.388 2.950 -2.695 1.00 95.25 95 ILE A O 1
ATOM 769 N N . ALA A 1 96 ? -1.731 1.482 -1.020 1.00 95.00 96 ALA A N 1
ATOM 770 C CA . ALA A 1 96 ? -1.170 0.320 -1.702 1.00 95.00 96 ALA A CA 1
ATOM 771 C C . ALA A 1 96 ? -1.738 0.107 -3.119 1.00 95.00 96 ALA A C 1
ATOM 773 O O . ALA A 1 96 ? -0.975 -0.084 -4.065 1.00 95.00 96 ALA A O 1
ATOM 774 N N . PHE A 1 97 ? -3.058 0.207 -3.308 1.00 94.38 97 PHE A N 1
ATOM 775 C CA . PHE A 1 97 ? -3.694 0.069 -4.622 1.00 94.38 97 PHE A CA 1
ATOM 776 C C . PHE A 1 97 ? -3.328 1.212 -5.573 1.00 94.38 97 PHE A C 1
ATOM 778 O O . PHE A 1 97 ? -3.073 0.978 -6.753 1.00 94.38 97 PHE A O 1
ATOM 785 N N . ARG A 1 98 ? -3.255 2.454 -5.081 1.00 95.38 98 ARG A N 1
ATOM 786 C CA . ARG A 1 98 ? -2.829 3.608 -5.894 1.00 95.38 98 ARG A CA 1
ATOM 787 C C . ARG A 1 98 ? -1.359 3.512 -6.292 1.00 95.38 98 ARG A C 1
ATOM 789 O O . ARG A 1 98 ? -1.014 3.810 -7.436 1.00 95.38 98 ARG A O 1
ATOM 796 N N . ALA A 1 99 ? -0.506 3.065 -5.374 1.00 95.44 99 ALA A N 1
ATOM 797 C CA . ALA A 1 99 ? 0.897 2.790 -5.642 1.00 95.44 99 ALA A CA 1
ATOM 798 C C . ALA A 1 99 ? 1.038 1.689 -6.700 1.00 95.44 99 ALA A C 1
ATOM 800 O O . ALA A 1 99 ? 1.747 1.892 -7.683 1.00 95.44 99 ALA A O 1
ATOM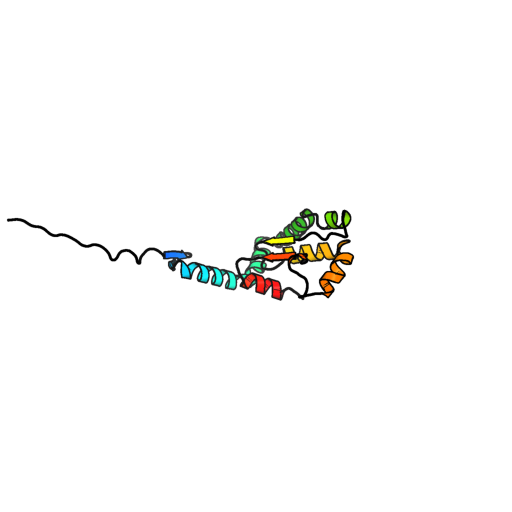 801 N N . LEU A 1 100 ? 0.290 0.585 -6.567 1.00 93.50 100 LEU A N 1
ATOM 802 C CA . LEU A 1 100 ? 0.262 -0.492 -7.558 1.00 93.50 100 LEU A CA 1
ATOM 803 C C . LEU A 1 100 ? -0.151 0.024 -8.933 1.00 93.50 100 LEU A C 1
ATOM 805 O O . LEU A 1 100 ? 0.565 -0.189 -9.904 1.00 93.50 100 LEU A O 1
ATOM 809 N N . ASN A 1 101 ? -1.260 0.759 -9.015 1.00 94.25 101 ASN A N 1
ATOM 810 C CA . ASN A 1 101 ? -1.737 1.328 -10.275 1.00 94.25 101 ASN A CA 1
ATOM 811 C C . ASN A 1 101 ? -0.696 2.252 -10.913 1.00 94.25 101 ASN A C 1
ATOM 813 O O . ASN A 1 101 ? -0.516 2.230 -12.128 1.00 94.25 101 ASN A O 1
ATOM 817 N N . THR A 1 102 ? 0.025 3.025 -10.100 1.00 95.81 102 THR A N 1
ATOM 818 C CA . THR A 1 102 ? 1.103 3.898 -10.575 1.00 95.81 102 THR A CA 1
ATOM 819 C C . THR A 1 102 ? 2.283 3.084 -11.107 1.00 95.81 102 THR A C 1
ATOM 821 O O . THR A 1 102 ? 2.809 3.409 -12.168 1.00 95.81 102 THR A O 1
ATOM 824 N N . MET A 1 103 ? 2.672 2.000 -10.427 1.00 94.81 103 MET A N 1
ATOM 825 C CA . MET A 1 103 ? 3.710 1.080 -10.906 1.00 94.81 103 MET A CA 1
ATOM 826 C C . MET A 1 103 ? 3.307 0.420 -12.233 1.00 94.81 103 MET A C 1
ATOM 828 O O . MET A 1 103 ? 4.093 0.427 -13.178 1.00 94.81 103 MET A O 1
ATOM 832 N N . LEU A 1 104 ? 2.072 -0.079 -12.336 1.00 92.88 104 LEU A N 1
ATOM 833 C CA . LEU A 1 104 ? 1.545 -0.726 -13.545 1.00 92.88 104 LEU A CA 1
ATOM 834 C C . LEU A 1 104 ? 1.313 0.246 -14.707 1.00 92.88 104 LEU A C 1
ATOM 836 O O . LEU A 1 104 ? 1.298 -0.176 -15.853 1.00 92.88 104 LEU A O 1
ATOM 840 N N . SER A 1 105 ? 1.168 1.541 -14.428 1.00 94.38 105 SER A N 1
ATOM 841 C CA . SER A 1 105 ? 1.060 2.592 -15.451 1.00 94.38 105 SER A CA 1
ATOM 842 C C . SER A 1 105 ? 2.418 3.216 -15.801 1.00 94.38 105 SER A C 1
ATOM 844 O O . SER A 1 105 ? 2.481 4.295 -16.390 1.00 94.38 105 SER A O 1
ATOM 846 N N . SER A 1 106 ? 3.518 2.582 -15.393 1.00 94.81 106 SER A N 1
ATOM 847 C CA . SER A 1 106 ? 4.889 3.056 -15.590 1.00 94.81 106 SER A CA 1
ATOM 848 C C . SER A 1 106 ? 5.728 1.998 -16.321 1.00 94.81 106 SER A C 1
ATOM 850 O O . SER A 1 106 ? 5.272 0.866 -16.485 1.00 94.81 106 SER A O 1
ATOM 852 N N . PRO A 1 107 ? 6.983 2.299 -16.706 1.00 95.06 107 PRO A N 1
ATOM 853 C CA . PRO A 1 107 ? 7.888 1.303 -17.285 1.00 95.06 107 PRO A CA 1
ATOM 854 C C . PRO A 1 107 ? 8.088 0.023 -16.449 1.00 95.06 107 PRO A C 1
ATOM 856 O O . PRO A 1 107 ? 8.526 -0.989 -16.997 1.00 95.06 107 PRO A O 1
ATOM 859 N N . TYR A 1 108 ? 7.743 0.029 -15.153 1.00 94.31 108 TYR A N 1
ATOM 860 C CA . TYR A 1 108 ? 7.736 -1.180 -14.326 1.00 94.31 108 TYR A CA 1
ATOM 861 C C . TYR A 1 108 ? 6.748 -2.251 -14.786 1.00 94.31 108 TYR A C 1
ATOM 863 O O . TYR A 1 108 ? 6.987 -3.418 -14.487 1.00 94.31 108 TYR A O 1
ATOM 871 N N . GLU A 1 109 ? 5.695 -1.911 -15.537 1.00 92.50 109 GLU A N 1
ATOM 872 C CA . GLU A 1 109 ? 4.704 -2.876 -16.032 1.00 92.50 109 GLU A CA 1
ATOM 873 C C . GLU A 1 109 ? 5.370 -4.088 -16.706 1.00 92.50 109 GLU A C 1
ATOM 875 O O . GLU A 1 109 ? 5.070 -5.237 -16.375 1.00 92.50 109 GLU A O 1
ATOM 880 N N . ALA A 1 110 ? 6.335 -3.839 -17.599 1.00 89.19 110 ALA A N 1
ATOM 881 C CA . ALA A 1 110 ? 7.033 -4.885 -18.343 1.00 89.19 110 ALA A CA 1
ATOM 882 C C . ALA A 1 110 ? 7.811 -5.841 -17.423 1.00 89.19 110 ALA A C 1
ATOM 884 O O . ALA A 1 110 ? 7.816 -7.051 -17.649 1.00 89.19 110 ALA A O 1
ATOM 885 N N . THR A 1 111 ? 8.430 -5.303 -16.371 1.00 88.75 111 THR A N 1
ATOM 886 C CA . THR A 1 111 ? 9.216 -6.062 -15.388 1.00 88.75 111 THR A CA 1
ATOM 887 C C . THR A 1 111 ? 8.314 -6.814 -14.405 1.00 88.75 111 THR A C 1
ATOM 889 O O . THR A 1 111 ? 8.596 -7.951 -14.031 1.00 88.75 111 THR A O 1
ATOM 892 N N . MET A 1 112 ? 7.193 -6.207 -14.010 1.00 88.06 112 MET A N 1
ATOM 893 C CA . MET A 1 112 ? 6.240 -6.779 -13.057 1.00 88.06 112 MET A CA 1
ATOM 894 C C . MET A 1 112 ? 5.340 -7.848 -13.681 1.00 88.06 112 MET A C 1
ATOM 896 O O . MET A 1 112 ? 4.792 -8.669 -12.951 1.00 88.06 112 MET A O 1
ATOM 900 N N . ARG A 1 113 ? 5.196 -7.893 -15.011 1.00 83.50 113 ARG A N 1
ATOM 901 C CA . ARG A 1 113 ? 4.315 -8.846 -15.708 1.00 83.50 113 ARG A CA 1
ATOM 902 C C . ARG A 1 113 ? 4.615 -10.311 -15.370 1.00 83.50 113 ARG A C 1
ATOM 904 O O . ARG A 1 113 ? 3.687 -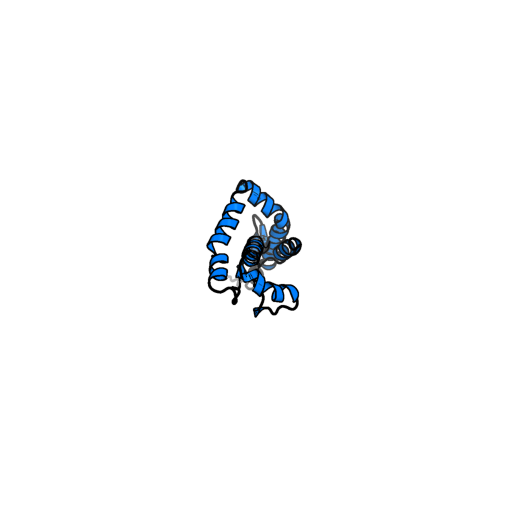11.083 -15.140 1.00 83.50 113 ARG A O 1
ATOM 911 N N . ASP A 1 114 ? 5.896 -10.676 -15.297 1.00 75.75 114 ASP A N 1
ATOM 912 C CA . ASP A 1 114 ? 6.332 -12.028 -14.912 1.00 75.75 114 ASP A CA 1
ATOM 913 C C . ASP A 1 114 ? 6.063 -12.321 -13.425 1.00 75.75 114 ASP A C 1
ATOM 915 O O . ASP A 1 114 ? 5.599 -13.404 -13.069 1.00 75.75 114 ASP A O 1
ATOM 919 N N . GLN A 1 115 ? 6.276 -11.332 -12.550 1.00 75.12 115 GLN A N 1
ATOM 920 C CA . GLN A 1 115 ? 5.969 -11.453 -11.120 1.00 75.12 115 GLN A CA 1
ATOM 921 C C . GLN A 1 115 ? 4.461 -11.639 -10.894 1.00 75.12 115 GLN A C 1
ATOM 923 O O . GLN A 1 115 ? 4.048 -12.522 -10.149 1.00 75.12 115 GLN A O 1
ATOM 928 N N . LEU A 1 116 ? 3.622 -10.872 -11.592 1.00 74.50 116 LEU A N 1
ATOM 929 C CA . LEU A 1 116 ? 2.165 -10.983 -11.510 1.00 74.50 116 LEU A CA 1
ATOM 930 C C . LEU A 1 116 ? 1.654 -12.336 -12.020 1.00 74.50 116 LEU A C 1
ATOM 932 O O . LEU A 1 116 ? 0.733 -12.895 -11.428 1.00 74.50 116 LEU A O 1
ATOM 936 N N . ALA A 1 117 ? 2.272 -12.898 -13.064 1.00 75.69 117 ALA A N 1
ATOM 937 C CA . ALA A 1 117 ? 1.916 -14.218 -13.588 1.00 75.69 117 ALA A CA 1
ATOM 938 C C . ALA A 1 117 ? 2.193 -15.356 -12.587 1.00 75.69 117 ALA A C 1
ATOM 940 O O . ALA A 1 117 ? 1.477 -16.357 -12.572 1.00 75.69 117 ALA A O 1
ATOM 941 N N . LYS A 1 118 ? 3.198 -15.195 -11.716 1.00 73.94 118 LYS A N 1
ATOM 942 C CA . LYS A 1 118 ? 3.508 -16.142 -10.629 1.00 73.94 118 LYS A CA 1
ATOM 943 C C . LYS A 1 118 ? 2.505 -16.061 -9.471 1.00 73.94 118 LYS A C 1
ATOM 945 O O . LYS A 1 118 ? 2.419 -16.997 -8.677 1.00 73.94 118 LYS A O 1
ATOM 950 N N . GLY A 1 119 ? 1.722 -14.984 -9.375 1.00 73.25 119 GLY A N 1
ATOM 951 C CA . GLY A 1 119 ? 0.645 -14.824 -8.397 1.00 73.25 119 GLY A CA 1
ATOM 952 C C . GLY A 1 119 ? 1.095 -15.084 -6.956 1.00 73.25 119 GLY A C 1
ATOM 953 O O . GLY A 1 119 ? 2.057 -14.500 -6.465 1.00 73.25 119 GLY A O 1
ATOM 954 N N . GLN A 1 120 ? 0.408 -15.995 -6.266 1.00 66.25 120 GLN A N 1
ATOM 955 C CA . GLN A 1 120 ? 0.718 -16.362 -4.876 1.00 66.25 120 GLN A CA 1
ATOM 956 C C . GLN A 1 120 ? 2.069 -17.076 -4.681 1.00 66.25 120 GLN A C 1
ATOM 958 O O . GLN A 1 120 ? 2.500 -17.242 -3.545 1.00 66.25 120 GLN A O 1
ATOM 963 N N . TYR A 1 121 ? 2.741 -17.484 -5.762 1.00 65.50 121 TYR A N 1
ATOM 964 C CA . TYR A 1 121 ? 4.047 -18.148 -5.712 1.00 65.50 121 TYR A CA 1
ATOM 965 C C . TYR A 1 121 ? 5.234 -17.169 -5.740 1.00 65.50 121 TYR A C 1
ATOM 967 O O . TYR A 1 121 ? 6.384 -17.606 -5.749 1.00 65.50 121 TYR A O 1
ATOM 975 N N . VAL A 1 122 ? 4.982 -15.856 -5.754 1.00 75.06 122 VAL A N 1
ATOM 976 C CA . VAL A 1 122 ? 6.025 -14.826 -5.626 1.00 75.06 122 VAL A CA 1
ATOM 977 C C . VAL A 1 122 ? 6.608 -14.863 -4.214 1.00 75.06 122 VAL A C 1
ATOM 979 O O . VAL A 1 122 ? 5.864 -14.826 -3.228 1.00 75.06 122 VAL A O 1
ATOM 982 N N . ARG A 1 123 ? 7.940 -14.924 -4.104 1.00 79.44 123 ARG A N 1
ATOM 983 C CA . ARG A 1 123 ? 8.609 -14.903 -2.797 1.00 79.44 123 ARG A CA 1
ATOM 984 C C . ARG A 1 123 ? 8.408 -13.552 -2.109 1.00 79.44 123 ARG A C 1
ATOM 986 O O . ARG A 1 123 ? 8.252 -12.531 -2.772 1.00 79.44 123 ARG A O 1
ATOM 993 N N . ASP A 1 124 ? 8.444 -13.520 -0.780 1.00 77.00 124 ASP A N 1
ATOM 994 C CA . ASP A 1 124 ? 8.226 -12.278 -0.023 1.00 77.00 124 ASP A CA 1
ATOM 995 C C . ASP A 1 124 ? 9.220 -11.167 -0.388 1.00 77.00 124 ASP A C 1
ATOM 997 O O . ASP A 1 124 ? 8.841 -9.999 -0.455 1.00 77.00 124 ASP A O 1
ATOM 1001 N N . ASP A 1 125 ? 10.474 -11.522 -0.684 1.00 77.75 125 ASP A N 1
ATOM 1002 C CA . ASP A 1 125 ? 11.509 -10.583 -1.121 1.00 77.75 125 ASP A CA 1
ATOM 1003 C C . ASP A 1 125 ? 11.240 -9.986 -2.509 1.00 77.75 125 ASP A C 1
ATOM 1005 O O . ASP A 1 125 ? 11.745 -8.899 -2.801 1.00 77.75 125 ASP A O 1
ATOM 1009 N N . GLU A 1 126 ? 10.419 -10.661 -3.314 1.00 79.31 126 GLU A N 1
ATOM 1010 C CA . GLU A 1 126 ? 10.025 -10.283 -4.673 1.00 79.31 126 GLU A CA 1
ATOM 1011 C C . GLU A 1 126 ? 8.672 -9.561 -4.725 1.00 79.31 126 GLU A C 1
ATOM 1013 O O . GLU A 1 126 ? 8.280 -9.086 -5.790 1.00 79.31 126 GLU A O 1
ATOM 1018 N N . LYS A 1 127 ? 7.947 -9.451 -3.603 1.00 85.94 127 LYS A N 1
ATOM 1019 C CA . LYS A 1 127 ? 6.674 -8.725 -3.573 1.00 85.94 127 LYS A CA 1
ATOM 1020 C C . LYS A 1 127 ? 6.931 -7.224 -3.766 1.00 85.94 127 LYS A C 1
ATOM 1022 O O . LYS A 1 127 ? 7.631 -6.616 -2.952 1.00 85.94 127 LYS A O 1
ATOM 1027 N N . PRO A 1 128 ? 6.336 -6.594 -4.794 1.00 88.31 128 PRO A N 1
ATOM 1028 C CA . PRO A 1 128 ? 6.523 -5.168 -5.046 1.00 88.31 128 PRO A CA 1
ATOM 1029 C C . PRO A 1 128 ? 5.826 -4.313 -3.983 1.00 88.31 128 PRO A C 1
ATOM 1031 O O . PRO A 1 128 ? 6.260 -3.197 -3.706 1.00 88.31 128 PRO A O 1
ATOM 1034 N N . ILE A 1 129 ? 4.758 -4.836 -3.371 1.00 92.44 129 ILE A N 1
ATOM 1035 C CA . ILE A 1 129 ? 3.972 -4.148 -2.350 1.00 92.44 129 ILE A CA 1
ATOM 1036 C C . ILE A 1 129 ? 3.661 -5.101 -1.200 1.00 92.44 129 ILE A C 1
ATOM 1038 O O . ILE A 1 129 ? 3.203 -6.225 -1.414 1.00 92.44 129 ILE A O 1
ATOM 1042 N N . VAL A 1 130 ? 3.871 -4.623 0.023 1.00 93.12 130 VAL A N 1
ATOM 1043 C CA . VAL A 1 130 ? 3.484 -5.291 1.265 1.00 93.12 130 VAL A CA 1
ATOM 1044 C C . VAL A 1 130 ? 2.622 -4.331 2.072 1.00 93.12 130 VAL A C 1
ATOM 1046 O O . VAL A 1 130 ? 3.002 -3.183 2.276 1.00 93.12 130 VAL A O 1
ATOM 1049 N N . VAL A 1 131 ? 1.470 -4.810 2.538 1.00 94.69 131 VAL A N 1
ATOM 1050 C CA . VAL A 1 131 ? 0.555 -4.049 3.398 1.00 94.69 131 VAL A CA 1
ATOM 1051 C C . VAL A 1 131 ? 0.567 -4.670 4.783 1.00 94.69 131 VAL A C 1
ATOM 1053 O O . VAL A 1 131 ? 0.377 -5.881 4.917 1.00 94.69 131 VAL A O 1
ATOM 1056 N N . CYS A 1 132 ? 0.771 -3.854 5.812 1.00 94.12 132 CYS A N 1
ATOM 1057 C CA . CYS A 1 132 ? 0.659 -4.284 7.196 1.00 94.12 132 CYS A CA 1
ATOM 1058 C C . CYS A 1 132 ? -0.293 -3.385 7.985 1.00 94.12 132 CYS A C 1
ATOM 1060 O O . CYS A 1 132 ? -0.327 -2.165 7.832 1.00 94.12 132 CYS A O 1
ATOM 1062 N N . ASP A 1 133 ? -1.070 -4.015 8.857 1.00 93.31 133 ASP A N 1
ATOM 1063 C CA . ASP A 1 133 ? -1.976 -3.353 9.784 1.00 93.31 133 ASP A CA 1
ATOM 1064 C C . ASP A 1 133 ? -2.038 -4.176 11.072 1.00 93.31 133 ASP A C 1
ATOM 1066 O O . ASP A 1 133 ? -1.879 -5.399 11.045 1.00 93.31 133 ASP A O 1
ATOM 1070 N N . ILE A 1 134 ? -2.250 -3.509 12.204 1.00 89.88 134 ILE A N 1
ATOM 1071 C CA . ILE A 1 134 ? -2.426 -4.177 13.497 1.00 89.88 134 ILE A CA 1
ATOM 1072 C C . ILE A 1 134 ? -3.808 -4.835 13.603 1.00 89.88 134 ILE A C 1
ATOM 1074 O O . ILE A 1 134 ? -3.988 -5.787 14.366 1.00 89.88 134 ILE A O 1
ATOM 1078 N N . ASN A 1 135 ? -4.792 -4.329 12.853 1.00 86.31 135 ASN A N 1
ATOM 1079 C CA . ASN A 1 135 ? -6.149 -4.839 12.861 1.00 86.31 135 ASN A CA 1
ATOM 1080 C C . ASN A 1 135 ? -6.372 -5.828 11.698 1.00 86.31 135 ASN A C 1
ATOM 1082 O O . ASN A 1 135 ? -6.449 -5.398 10.542 1.00 86.31 135 ASN A O 1
ATOM 1086 N N . PRO A 1 136 ? -6.527 -7.139 11.973 1.00 87.56 136 PRO A N 1
ATOM 1087 C CA . PRO A 1 136 ? -6.747 -8.136 10.926 1.00 87.56 136 PRO A CA 1
ATOM 1088 C C . PRO A 1 136 ? -8.022 -7.869 10.117 1.00 87.56 136 PRO A C 1
ATOM 1090 O O . PRO A 1 136 ? -8.006 -8.050 8.902 1.00 87.56 136 PRO A O 1
ATOM 1093 N N . ASP A 1 137 ? -9.075 -7.343 10.745 1.00 85.62 137 ASP A N 1
ATOM 1094 C CA . ASP A 1 137 ? -10.340 -7.023 10.074 1.00 85.62 137 ASP A CA 1
ATOM 1095 C C . ASP A 1 137 ? -10.142 -5.962 8.980 1.00 85.62 137 ASP A C 1
ATOM 1097 O O . ASP A 1 137 ? -10.776 -6.007 7.928 1.00 85.62 137 ASP A O 1
ATOM 1101 N N . MET A 1 138 ? -9.223 -5.011 9.190 1.00 86.31 138 MET A N 1
ATOM 1102 C CA . MET A 1 138 ? -8.914 -3.994 8.180 1.00 86.31 138 MET A CA 1
ATOM 1103 C C . MET A 1 138 ? -8.234 -4.627 6.969 1.00 86.31 138 MET A C 1
ATOM 1105 O O . MET A 1 138 ? -8.591 -4.296 5.843 1.00 86.31 138 MET A O 1
ATOM 1109 N N . LEU A 1 139 ? -7.323 -5.582 7.188 1.00 90.38 139 LEU A N 1
ATOM 1110 C CA . LEU A 1 139 ? -6.705 -6.353 6.107 1.00 90.38 139 LEU A CA 1
ATOM 1111 C C . LEU A 1 139 ? -7.732 -7.213 5.364 1.00 90.38 139 LEU A C 1
ATOM 1113 O O . LEU A 1 139 ? -7.605 -7.383 4.155 1.00 90.38 139 LEU A O 1
ATOM 1117 N N . GLU A 1 140 ? -8.746 -7.753 6.044 1.00 88.00 140 GLU A N 1
ATOM 1118 C CA . GLU A 1 140 ? -9.858 -8.450 5.386 1.00 88.00 140 GLU A CA 1
ATOM 1119 C C . GLU A 1 140 ? -10.676 -7.505 4.503 1.00 88.00 140 GLU A C 1
ATOM 1121 O O . GLU A 1 140 ? -10.967 -7.846 3.355 1.00 88.00 140 GLU A O 1
ATOM 1126 N N . VAL A 1 141 ? -10.968 -6.289 4.981 1.00 86.12 141 VAL A N 1
ATOM 1127 C CA . VAL A 1 141 ? -11.594 -5.240 4.161 1.00 86.12 141 VAL A CA 1
ATOM 1128 C C . VAL A 1 141 ? -10.739 -4.936 2.930 1.00 86.12 141 VAL A C 1
ATOM 1130 O O . VAL A 1 141 ? -11.275 -4.873 1.824 1.00 86.12 141 VAL A O 1
ATOM 1133 N N . GLY A 1 142 ? -9.422 -4.785 3.094 1.00 88.75 142 GLY A N 1
ATOM 1134 C CA . GLY A 1 142 ? -8.493 -4.583 1.982 1.00 88.75 142 GLY A CA 1
ATOM 1135 C C . GLY A 1 142 ? -8.502 -5.747 0.988 1.00 88.75 142 GLY A C 1
ATOM 1136 O O . GLY A 1 142 ? -8.651 -5.529 -0.214 1.00 88.75 142 GLY A O 1
ATOM 1137 N N . ARG A 1 143 ? -8.436 -6.996 1.468 1.00 90.31 143 ARG A N 1
ATOM 1138 C CA . ARG A 1 143 ? -8.532 -8.203 0.624 1.00 90.31 143 ARG A CA 1
ATOM 1139 C C . ARG A 1 143 ? -9.851 -8.260 -0.142 1.00 90.31 143 ARG A C 1
ATOM 1141 O O . ARG A 1 143 ? -9.843 -8.615 -1.313 1.00 90.31 143 ARG A O 1
ATOM 1148 N N . GLY A 1 144 ? -10.960 -7.859 0.478 1.00 86.69 144 GLY A N 1
ATOM 1149 C CA . GLY A 1 144 ? -12.272 -7.789 -0.170 1.00 86.69 144 GLY A CA 1
ATOM 1150 C C . GLY A 1 144 ? -12.373 -6.747 -1.294 1.00 86.69 144 GLY A C 1
ATOM 1151 O O . GLY A 1 144 ? -13.302 -6.810 -2.099 1.00 86.69 144 GLY A O 1
ATOM 1152 N N . ARG A 1 145 ? -11.430 -5.797 -1.375 1.00 85.31 145 ARG A N 1
ATOM 1153 C CA . ARG A 1 145 ? -11.345 -4.803 -2.461 1.00 85.31 145 ARG A CA 1
ATOM 1154 C C . ARG A 1 145 ? -10.515 -5.275 -3.652 1.00 85.31 145 ARG A C 1
ATOM 1156 O O . ARG A 1 145 ? -10.606 -4.656 -4.709 1.00 85.31 145 ARG A O 1
ATOM 1163 N N . VAL A 1 146 ? -9.736 -6.349 -3.500 1.00 79.38 146 VAL A N 1
ATOM 1164 C CA . VAL A 1 146 ? -8.980 -6.962 -4.598 1.00 79.38 146 VAL A CA 1
ATOM 1165 C C . VAL A 1 146 ? -9.986 -7.631 -5.540 1.00 79.38 146 VAL A C 1
ATOM 1167 O O . VAL A 1 146 ? -10.645 -8.594 -5.155 1.00 79.38 146 VAL A O 1
ATOM 1170 N N . ARG A 1 147 ? -10.147 -7.083 -6.747 1.00 56.88 147 ARG A N 1
ATOM 1171 C CA . ARG A 1 147 ? -10.982 -7.631 -7.825 1.00 56.88 147 ARG A CA 1
ATOM 1172 C C . ARG A 1 147 ? -10.115 -8.056 -8.994 1.00 56.88 147 ARG A C 1
ATOM 1174 O O . ARG A 1 147 ? -9.155 -7.310 -9.284 1.00 56.88 147 ARG A O 1
#

Radius of gyration: 25.01 Å; chains: 1; bounding box: 34×35×100 Å

Sequence (147 aa):
MRRSAKTFYSTSRFFLNKTDFGFKEVDLNEKERLVRNVFSSVANKYDVMNDFMSMGVHRLWKDEFVRMMGISAAAQSDPKHVIRHLDVAGGTGDIAFRALNTMLSSPYEATMRDQLAKGQYVRDDEKPIVVCDINPDMLEVGRGRVR